Protein AF-A0A517M3I3-F1 (afdb_monomer_lite)

Foldseek 3Di:
DDADAQHWDQDPVRDTDRHGLVVLLVQQDADPPPRHGSNVVNVVSVLVVVQVVQLVVLVVVQVVCCVQQVQDDDPVQSVPDRHPVSSVVVVVVSVVPDDLVSNVVSVVVVLVVCVVVVHPRQPPPHCVVVVSVPD

Structure (mmCIF, N/CA/C/O backbone):
data_AF-A0A517M3I3-F1
#
_entry.id   AF-A0A517M3I3-F1
#
loop_
_atom_site.group_PDB
_atom_site.id
_atom_site.type_symbol
_atom_site.label_atom_id
_atom_site.label_alt_id
_atom_site.label_comp_id
_atom_site.label_asym_id
_atom_site.label_entity_id
_atom_site.label_seq_id
_atom_site.pdbx_PDB_ins_code
_atom_site.Cartn_x
_atom_site.Cartn_y
_atom_site.Cartn_z
_atom_site.occupancy
_atom_site.B_iso_or_equiv
_atom_site.auth_seq_id
_atom_site.auth_comp_id
_atom_site.auth_asym_id
_atom_site.auth_atom_id
_atom_site.pdbx_PDB_model_num
ATOM 1 N N . MET A 1 1 ? 3.381 -3.196 11.817 1.00 57.59 1 MET A N 1
ATOM 2 C CA . MET A 1 1 ? 2.573 -2.764 12.984 1.00 57.59 1 MET A CA 1
ATOM 3 C C . MET A 1 1 ? 1.692 -3.922 13.402 1.00 57.59 1 MET A C 1
ATOM 5 O O . MET A 1 1 ? 1.052 -4.498 12.535 1.00 57.59 1 MET A O 1
ATOM 9 N N . TYR A 1 2 ? 1.691 -4.281 14.683 1.00 70.00 2 TYR A N 1
ATOM 10 C CA . TYR A 1 2 ? 0.863 -5.363 15.211 1.00 70.00 2 TYR A CA 1
ATOM 11 C C . TYR A 1 2 ? -0.114 -4.760 16.219 1.00 70.00 2 TYR A C 1
ATOM 13 O O . TYR A 1 2 ? 0.319 -4.095 17.160 1.00 70.00 2 TYR A O 1
ATOM 21 N N . PHE A 1 3 ? -1.413 -4.925 15.984 1.00 83.94 3 PHE A N 1
ATOM 22 C CA . PHE A 1 3 ? -2.426 -4.593 16.979 1.00 83.94 3 PHE A CA 1
ATOM 23 C C . PHE A 1 3 ? -2.586 -5.788 17.915 1.00 83.94 3 PHE A C 1
ATOM 25 O O . PHE A 1 3 ? -2.675 -6.923 17.453 1.00 83.94 3 PHE A O 1
ATOM 32 N N . GLU A 1 4 ? -2.622 -5.535 19.219 1.00 89.56 4 GLU A N 1
ATOM 33 C CA . GLU A 1 4 ? -3.037 -6.550 20.184 1.00 89.56 4 GLU A CA 1
ATOM 34 C C . GLU A 1 4 ? -4.524 -6.868 19.961 1.00 89.56 4 GLU A C 1
ATOM 36 O O . GLU A 1 4 ? -5.328 -5.951 19.786 1.00 89.56 4 GLU A O 1
ATOM 41 N N . ASP A 1 5 ? -4.880 -8.153 19.925 1.00 91.94 5 ASP A N 1
ATOM 42 C CA . ASP A 1 5 ? -6.253 -8.619 19.714 1.00 91.94 5 ASP A CA 1
ATOM 43 C C . ASP A 1 5 ? -6.620 -9.639 20.807 1.00 91.94 5 ASP A C 1
ATOM 45 O O . ASP A 1 5 ? -5.995 -10.703 20.868 1.00 91.94 5 ASP A O 1
ATOM 49 N N . PRO A 1 6 ? -7.593 -9.343 21.693 1.00 93.12 6 PRO A N 1
ATOM 50 C CA . PRO A 1 6 ? -8.439 -8.145 21.725 1.00 93.12 6 PRO A CA 1
ATOM 51 C C . PRO A 1 6 ? -7.699 -6.883 22.195 1.00 93.12 6 PRO A C 1
ATOM 53 O O . PRO A 1 6 ? -6.934 -6.908 23.157 1.00 93.12 6 PRO A O 1
ATOM 56 N N . MET A 1 7 ? -7.983 -5.750 21.549 1.00 93.31 7 MET A N 1
ATOM 57 C CA . MET A 1 7 ? -7.287 -4.484 21.779 1.00 93.31 7 MET A CA 1
ATOM 58 C C . MET A 1 7 ? -7.720 -3.836 23.098 1.00 93.31 7 MET A C 1
ATOM 60 O O . MET A 1 7 ? -8.911 -3.531 23.257 1.00 93.31 7 MET A O 1
ATOM 64 N N . PRO A 1 8 ? -6.793 -3.558 24.032 1.00 94.31 8 PRO A N 1
ATOM 65 C CA . PRO A 1 8 ? -7.108 -2.777 25.219 1.00 94.31 8 PRO A CA 1
ATOM 66 C C . PRO A 1 8 ? -7.360 -1.310 24.841 1.00 94.31 8 PRO A C 1
ATOM 68 O O . PRO A 1 8 ? -6.554 -0.686 24.150 1.00 94.31 8 PRO A O 1
ATOM 71 N N . PHE A 1 9 ? -8.467 -0.736 25.319 1.00 93.50 9 PHE A N 1
ATOM 72 C CA . PHE A 1 9 ? -8.797 0.672 25.091 1.00 93.50 9 PHE A CA 1
ATOM 73 C C . PHE A 1 9 ? -9.501 1.305 26.293 1.00 93.50 9 PHE A C 1
ATOM 75 O O . PHE A 1 9 ? -10.484 0.770 26.816 1.00 93.50 9 PHE A O 1
ATOM 82 N N . ASP A 1 10 ? -9.020 2.484 26.682 1.00 94.88 10 ASP A N 1
ATOM 83 C CA . ASP A 1 10 ? -9.629 3.316 27.713 1.00 94.88 10 ASP A CA 1
ATOM 84 C C . ASP A 1 10 ? -10.707 4.204 27.087 1.00 94.88 10 ASP A C 1
ATOM 86 O O . ASP A 1 10 ? -10.438 5.147 26.338 1.00 94.88 10 ASP A O 1
ATOM 90 N N . CYS A 1 11 ? -11.967 3.897 27.385 1.00 93.12 11 CYS A N 1
ATOM 91 C CA . CYS A 1 11 ? -13.084 4.715 26.949 1.00 93.12 11 CYS A CA 1
ATOM 92 C C . CYS A 1 11 ? -13.077 6.065 27.679 1.00 93.12 11 CYS A C 1
ATOM 94 O O . CYS A 1 11 ? -12.697 6.160 28.842 1.00 93.12 11 CYS A O 1
ATOM 96 N N . GLN A 1 12 ? -13.648 7.096 27.053 1.00 91.62 12 GLN A N 1
ATOM 97 C CA . GLN A 1 12 ? -13.826 8.424 27.659 1.00 91.62 12 GLN A CA 1
ATOM 98 C C . GLN A 1 12 ? -14.586 8.424 29.000 1.00 91.62 12 GLN A C 1
ATOM 100 O O . GLN A 1 12 ? -14.448 9.359 29.778 1.00 91.62 12 GLN A O 1
ATOM 105 N N . CYS A 1 13 ? -15.374 7.384 29.292 1.00 94.81 13 CYS A N 1
ATOM 106 C CA . CYS A 1 13 ? -16.047 7.230 30.585 1.00 94.81 13 CYS A CA 1
ATOM 107 C C . CYS A 1 13 ? -15.136 6.691 31.705 1.00 94.81 13 CYS A C 1
ATOM 109 O O . CYS A 1 13 ? -15.611 6.483 32.817 1.00 94.81 13 CYS A O 1
ATOM 111 N N . GLY A 1 14 ? -13.860 6.418 31.418 1.00 93.81 14 GLY A N 1
ATOM 112 C CA . GLY A 1 14 ? -12.905 5.820 32.352 1.00 93.81 14 GLY A CA 1
ATOM 113 C C . GLY A 1 14 ? -12.941 4.289 32.407 1.00 93.81 14 GLY A C 1
ATOM 114 O O . GLY A 1 14 ? -12.150 3.690 33.129 1.00 93.81 14 GLY A O 1
ATOM 115 N N . HIS A 1 15 ? -13.830 3.633 31.652 1.00 95.56 15 HIS A N 1
ATOM 116 C CA . HIS A 1 15 ? -13.835 2.174 31.544 1.00 95.56 15 HIS A CA 1
ATOM 117 C C . HIS A 1 15 ? -12.738 1.683 30.595 1.00 95.56 15 HIS A C 1
ATOM 119 O O . HIS A 1 15 ? -12.729 2.051 29.418 1.00 95.56 15 HIS A O 1
ATOM 125 N N . ARG A 1 16 ? -11.879 0.787 31.088 1.00 95.38 16 ARG A N 1
ATOM 126 C CA . ARG A 1 16 ? -10.932 0.030 30.269 1.00 95.38 16 ARG A CA 1
ATOM 127 C C . ARG A 1 16 ? -11.570 -1.270 29.795 1.00 95.38 16 ARG A C 1
ATOM 129 O O . ARG A 1 16 ? -11.845 -2.151 30.608 1.00 95.38 16 ARG A O 1
ATOM 136 N N . GLY A 1 17 ? -11.786 -1.382 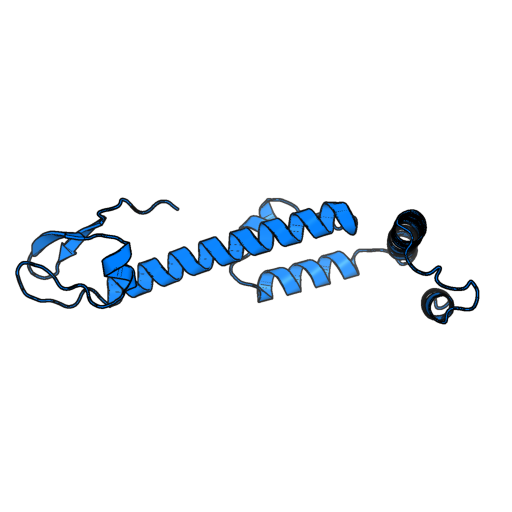28.489 1.00 93.81 17 GLY A N 1
ATOM 137 C CA . GLY A 1 17 ? -12.314 -2.589 27.850 1.00 93.81 17 GLY A CA 1
ATOM 138 C C . GLY A 1 17 ? -11.278 -3.266 26.955 1.00 93.81 17 GLY A C 1
ATOM 139 O O . GLY A 1 17 ? -10.260 -2.665 26.613 1.00 93.81 17 GLY A O 1
ATOM 140 N N . HIS A 1 18 ? -11.562 -4.509 26.567 1.00 96.12 18 HIS A N 1
ATOM 141 C CA . HIS A 1 18 ? -10.817 -5.242 25.543 1.00 96.12 18 HIS A CA 1
ATOM 142 C C . HIS A 1 18 ? -11.772 -5.532 24.392 1.00 96.12 18 HIS A C 1
ATOM 144 O O . HIS A 1 18 ? -12.825 -6.133 24.608 1.00 96.12 18 HIS A O 1
ATOM 150 N N . TYR A 1 19 ? -11.427 -5.072 23.193 1.00 94.19 19 TYR A N 1
ATOM 151 C CA . TYR A 1 19 ? -12.327 -5.088 22.044 1.00 94.19 19 TYR A CA 1
ATOM 152 C C . TYR A 1 19 ? -11.681 -5.853 20.887 1.00 94.19 19 TYR A C 1
ATOM 154 O O . TYR A 1 19 ? -10.575 -5.484 20.484 1.00 94.19 19 TYR A O 1
ATOM 162 N N . PRO A 1 20 ? -12.337 -6.889 20.333 1.00 94.94 20 PRO A N 1
ATOM 163 C CA . PRO A 1 20 ? -11.806 -7.604 19.182 1.00 94.94 20 PRO A CA 1
ATOM 164 C C . PRO A 1 20 ? -11.560 -6.654 18.010 1.00 94.94 20 PRO A C 1
ATOM 166 O O . PRO A 1 20 ? -12.416 -5.822 17.682 1.00 94.94 20 PRO A O 1
ATOM 169 N N . ILE A 1 21 ? -10.414 -6.791 17.343 1.00 93.75 21 ILE A N 1
ATOM 170 C CA . ILE A 1 21 ? -10.071 -5.946 16.191 1.00 93.75 21 ILE A CA 1
ATOM 171 C C . ILE A 1 21 ? -11.132 -6.080 15.097 1.00 93.75 21 ILE A C 1
ATOM 173 O O . ILE A 1 21 ? -11.552 -5.070 14.534 1.00 93.75 21 ILE A O 1
ATOM 177 N N . SER A 1 22 ? -11.620 -7.299 14.849 1.00 93.19 22 SER A N 1
ATOM 178 C CA . SER A 1 22 ? -12.679 -7.595 13.874 1.00 93.19 22 SER A CA 1
ATOM 179 C C . SER A 1 22 ? -13.970 -6.806 14.130 1.00 93.19 22 SER A C 1
ATOM 181 O O . SER A 1 22 ? -14.593 -6.305 13.191 1.00 93.19 22 SER A O 1
ATOM 183 N N . GLU A 1 23 ? -14.352 -6.624 15.393 1.00 94.31 23 GLU A N 1
ATOM 184 C CA . GLU A 1 23 ? -15.517 -5.824 15.760 1.00 94.31 23 GLU A CA 1
ATOM 185 C C . GLU A 1 23 ? -15.237 -4.327 15.617 1.00 94.31 23 GLU A C 1
ATOM 187 O O . GLU A 1 23 ? -16.057 -3.606 15.042 1.00 94.31 23 GLU A O 1
ATOM 192 N N . LEU A 1 24 ? -14.069 -3.852 16.064 1.00 94.31 24 LEU A N 1
ATOM 193 C CA . LEU A 1 24 ? -13.691 -2.442 15.944 1.00 94.31 24 LEU A CA 1
ATOM 194 C C . LEU A 1 24 ? -13.692 -1.998 14.477 1.00 94.31 24 LEU A C 1
ATOM 196 O O . LEU A 1 24 ? -14.278 -0.965 14.142 1.00 94.31 24 LEU A O 1
ATOM 200 N N . VAL A 1 25 ? -13.113 -2.804 13.583 1.00 93.50 25 VAL A N 1
ATOM 201 C CA . VAL A 1 25 ? -13.107 -2.522 12.140 1.00 93.50 25 VAL A CA 1
ATOM 202 C C . VAL A 1 25 ? -14.470 -2.736 11.480 1.00 93.50 25 VAL A C 1
ATOM 204 O O . VAL A 1 25 ? -14.674 -2.237 10.380 1.00 93.50 25 VAL A O 1
ATOM 207 N N . SER A 1 26 ? -15.436 -3.399 12.126 1.00 94.06 26 SER A N 1
ATOM 208 C CA . SER A 1 26 ? -16.831 -3.418 11.649 1.00 94.06 26 SER A CA 1
ATOM 209 C C . SER A 1 26 ? -17.537 -2.068 11.830 1.00 94.06 26 SER A C 1
ATOM 211 O O . SER A 1 26 ? -18.608 -1.845 11.267 1.00 94.06 26 SER A O 1
ATOM 213 N N . LEU A 1 27 ? -16.941 -1.161 12.616 1.00 94.06 27 LEU A N 1
ATOM 214 C CA . LEU A 1 27 ? -17.479 0.152 12.976 1.00 94.06 27 LEU A CA 1
ATOM 215 C C . LEU A 1 27 ? -18.793 0.095 13.777 1.00 94.06 27 LEU A C 1
ATOM 217 O O . LEU A 1 27 ? -19.480 1.110 13.900 1.00 94.06 27 LEU A O 1
ATOM 221 N N . ASN A 1 28 ? -19.139 -1.057 14.354 1.00 93.44 28 ASN A N 1
ATOM 222 C CA . ASN A 1 28 ? -20.338 -1.222 15.179 1.00 93.44 28 ASN A CA 1
ATOM 223 C C . ASN A 1 28 ? -20.041 -1.321 16.682 1.00 93.44 28 ASN A C 1
ATOM 225 O O . ASN A 1 28 ? -20.975 -1.292 17.482 1.00 93.44 28 ASN A O 1
ATOM 229 N N . SER A 1 29 ? -18.767 -1.386 17.081 1.00 93.75 29 SER A N 1
ATOM 230 C CA . SER A 1 29 ? -18.381 -1.508 18.487 1.00 93.75 29 SER A CA 1
ATOM 231 C C . SER A 1 29 ? -18.761 -0.289 19.321 1.00 93.75 29 SER A C 1
ATOM 233 O O . SER A 1 29 ? -18.619 0.871 18.912 1.00 93.75 29 SER A O 1
ATOM 235 N N . GLN A 1 30 ? -19.191 -0.576 20.543 1.00 96.50 30 GLN A N 1
ATOM 236 C CA . GLN A 1 30 ? -19.509 0.399 21.573 1.00 96.50 30 GLN A CA 1
ATOM 237 C C . GLN A 1 30 ? -18.796 0.011 22.865 1.00 96.50 30 GLN A C 1
ATOM 239 O O . GLN A 1 30 ? -18.509 -1.162 23.101 1.00 96.50 30 GLN A O 1
ATOM 244 N N . CYS A 1 31 ? -18.526 0.997 23.713 1.00 95.62 31 CYS A N 1
ATOM 245 C CA . CYS A 1 31 ? -18.049 0.754 25.061 1.00 95.62 31 CYS A CA 1
ATOM 246 C C . CYS A 1 31 ? -19.079 -0.073 25.833 1.00 95.62 31 CYS A C 1
ATOM 248 O O . CYS A 1 31 ? -20.243 0.317 25.932 1.00 95.62 31 CYS A O 1
ATOM 250 N N . THR A 1 32 ? -18.634 -1.172 26.431 1.00 93.75 32 THR A N 1
ATOM 251 C CA . THR A 1 32 ? -19.481 -2.095 27.200 1.00 93.75 32 THR A CA 1
ATOM 252 C C . THR A 1 32 ? -20.074 -1.461 28.461 1.00 93.75 32 THR A C 1
ATOM 254 O O . THR A 1 32 ? -21.111 -1.913 28.933 1.00 93.75 32 THR A O 1
ATOM 257 N N . ALA A 1 33 ? -19.454 -0.403 28.998 1.00 95.69 33 ALA A N 1
ATOM 258 C CA . ALA A 1 33 ? -19.918 0.272 30.211 1.00 95.69 33 ALA A CA 1
ATOM 259 C C . ALA A 1 33 ? -20.915 1.415 29.951 1.00 95.69 33 ALA A C 1
ATOM 261 O O . ALA A 1 33 ? -21.873 1.570 30.702 1.00 95.69 33 ALA A O 1
ATOM 262 N N . CYS A 1 34 ? -20.692 2.241 28.922 1.00 95.81 34 CYS A N 1
ATOM 263 C CA . CYS A 1 34 ? -21.483 3.461 28.698 1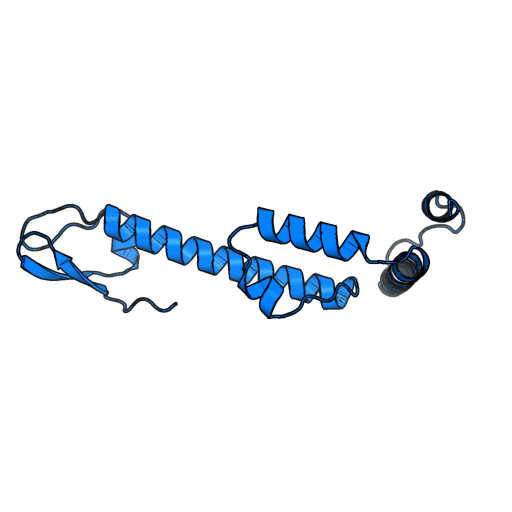.00 95.81 34 CYS A CA 1
ATOM 264 C C . CYS A 1 34 ? -22.145 3.559 27.316 1.00 95.81 34 CYS A C 1
ATOM 266 O O . CYS A 1 34 ? -22.777 4.570 27.020 1.00 95.81 34 CYS A O 1
ATOM 268 N N . GLY A 1 35 ? -21.968 2.562 26.443 1.00 95.38 35 GLY A N 1
ATOM 269 C CA . GLY A 1 35 ? -22.508 2.574 25.078 1.00 95.38 35 GLY A CA 1
ATOM 270 C C . GLY A 1 35 ? -21.827 3.570 24.131 1.00 95.38 35 GLY A C 1
ATOM 271 O O . GLY A 1 35 ? -22.273 3.753 22.999 1.00 95.38 35 GLY A O 1
ATOM 272 N N . PHE 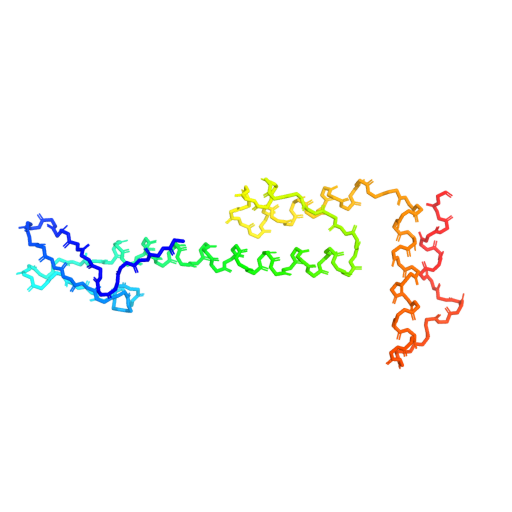A 1 36 ? -20.743 4.233 24.556 1.00 95.69 36 PHE A N 1
ATOM 273 C CA . PHE A 1 36 ? -20.021 5.187 23.712 1.00 95.69 36 PHE A CA 1
ATOM 274 C C . PHE A 1 36 ? -19.500 4.513 22.438 1.00 95.69 36 PHE A C 1
ATOM 276 O O . PHE A 1 36 ? -18.847 3.475 22.493 1.00 95.69 36 PHE A O 1
ATOM 283 N N . SER A 1 37 ? -19.764 5.121 21.285 1.00 95.44 37 SER A N 1
ATOM 284 C CA . SER A 1 37 ? -19.364 4.585 19.983 1.00 95.44 37 SER A CA 1
ATOM 285 C C . SER A 1 37 ? -17.843 4.584 19.806 1.00 95.44 37 SER A C 1
ATOM 287 O O . SER A 1 37 ? -17.215 5.641 19.810 1.00 95.44 37 SER A O 1
ATOM 289 N N . LEU A 1 38 ? -17.266 3.423 19.488 1.00 95.44 38 LEU A N 1
ATOM 290 C CA . LEU A 1 38 ? -15.830 3.256 19.220 1.00 95.44 38 LEU A CA 1
ATOM 291 C C . LEU A 1 38 ? -15.471 3.384 17.729 1.00 95.44 38 LEU A C 1
ATOM 293 O O . LEU A 1 38 ? -14.377 3.023 17.303 1.00 95.44 38 LEU A O 1
ATOM 297 N N . LYS A 1 39 ? -16.377 3.939 16.916 1.00 94.81 39 LYS A N 1
ATOM 298 C CA . LYS A 1 39 ? -16.195 4.125 15.465 1.00 94.81 39 LYS A CA 1
ATOM 299 C C . LYS A 1 39 ? -14.906 4.849 15.079 1.00 94.81 39 LYS A C 1
ATOM 301 O O . LYS A 1 39 ? -14.311 4.505 14.064 1.00 94.81 39 LYS A O 1
ATOM 306 N N . SER A 1 40 ? -14.490 5.864 15.835 1.00 91.94 40 SER A N 1
ATOM 307 C CA . SER A 1 40 ? -13.259 6.613 15.543 1.00 91.94 40 SER A CA 1
ATOM 308 C C . SER A 1 40 ? -12.013 5.739 15.693 1.00 91.94 40 SER A C 1
ATOM 310 O O . SER A 1 40 ? -11.160 5.747 14.808 1.00 91.94 40 SER A O 1
ATOM 312 N N . LEU A 1 41 ? -11.950 4.933 16.758 1.00 92.25 41 LEU A N 1
ATOM 313 C CA . LEU A 1 41 ? -10.899 3.937 16.967 1.00 92.25 41 LEU A CA 1
ATOM 314 C C . LEU A 1 41 ? -10.894 2.911 15.827 1.00 92.25 41 LEU A C 1
ATOM 316 O O . LEU A 1 41 ? -9.860 2.700 15.199 1.00 92.25 41 LEU A O 1
ATOM 320 N N . GLY A 1 42 ? -12.065 2.361 15.495 1.00 93.50 42 GLY A N 1
ATOM 321 C CA . GLY A 1 42 ? -12.233 1.433 14.376 1.00 93.50 42 GLY A CA 1
ATOM 322 C C . GLY A 1 42 ? -11.726 1.981 13.039 1.00 93.50 42 GLY A C 1
ATOM 323 O O . GLY A 1 42 ? -11.005 1.289 12.323 1.00 93.50 42 GLY A O 1
ATOM 324 N N . ARG A 1 43 ? -12.029 3.248 12.717 1.00 93.12 43 ARG A N 1
ATOM 325 C CA . ARG A 1 43 ? -11.530 3.917 11.499 1.00 93.12 43 ARG A CA 1
ATOM 326 C C . ARG A 1 43 ? -10.015 4.090 11.503 1.00 93.12 43 ARG A C 1
ATOM 328 O O . ARG A 1 43 ? -9.394 3.873 10.470 1.00 93.12 43 ARG A O 1
ATOM 335 N N . SER A 1 44 ? -9.431 4.457 12.641 1.00 90.06 44 SER A N 1
ATOM 336 C CA . SER A 1 44 ? -7.976 4.596 12.779 1.00 90.06 44 SER A CA 1
ATOM 337 C C . SER A 1 44 ? -7.258 3.263 12.529 1.00 90.06 44 SER A C 1
ATOM 339 O O . SER A 1 44 ? -6.291 3.188 11.765 1.00 90.06 44 SER A O 1
ATOM 341 N N . ILE A 1 45 ? -7.792 2.174 13.090 1.00 90.00 45 ILE A N 1
ATOM 342 C CA . ILE A 1 45 ? -7.280 0.816 12.865 1.00 90.00 45 ILE A CA 1
ATOM 343 C C . ILE A 1 45 ? -7.434 0.419 11.392 1.00 90.00 45 ILE A C 1
ATOM 345 O O . ILE A 1 45 ? -6.459 -0.007 10.780 1.00 90.00 45 ILE A O 1
ATOM 349 N N . GLN A 1 46 ? -8.615 0.616 10.789 1.00 87.94 46 GLN A N 1
ATOM 350 C CA . GLN A 1 46 ? -8.834 0.351 9.360 1.00 87.94 46 GLN A CA 1
ATOM 351 C C . GLN A 1 46 ? -7.844 1.109 8.470 1.00 87.94 46 GLN A C 1
ATOM 353 O O . GLN A 1 46 ? -7.275 0.525 7.553 1.00 87.94 46 GLN A O 1
ATOM 358 N N . GLN A 1 47 ? -7.621 2.398 8.732 1.00 82.62 47 GLN A N 1
ATOM 359 C CA . GLN A 1 47 ? -6.657 3.206 7.984 1.00 82.62 47 GLN A CA 1
ATOM 360 C C . GLN A 1 47 ? -5.246 2.630 8.097 1.00 82.62 47 GLN A C 1
ATOM 362 O O . GLN A 1 47 ? -4.563 2.481 7.089 1.00 82.62 47 GLN A O 1
ATOM 367 N N . THR A 1 48 ? -4.843 2.230 9.301 1.00 81.38 48 THR A N 1
ATOM 368 C CA . THR A 1 48 ? -3.521 1.645 9.549 1.00 81.38 48 THR A CA 1
ATOM 369 C C . THR A 1 48 ? -3.348 0.303 8.831 1.00 81.38 48 THR A C 1
ATOM 371 O O . THR A 1 48 ? -2.328 0.074 8.182 1.00 81.38 48 THR A O 1
ATOM 374 N N . LEU A 1 49 ? -4.361 -0.569 8.886 1.00 78.81 49 LEU A N 1
ATOM 375 C CA . LEU A 1 49 ? -4.366 -1.847 8.169 1.00 78.81 49 LEU A CA 1
ATOM 376 C C . LEU A 1 49 ? -4.323 -1.644 6.648 1.00 78.81 49 LEU A C 1
ATOM 378 O O . LEU A 1 49 ? -3.569 -2.327 5.959 1.00 78.81 49 LEU A O 1
ATOM 382 N N . ASN A 1 50 ? -5.077 -0.674 6.125 1.00 73.88 50 ASN A N 1
ATOM 383 C CA . ASN A 1 50 ? -5.093 -0.356 4.698 1.00 73.88 50 ASN A CA 1
ATOM 384 C C . ASN A 1 50 ? -3.744 0.184 4.210 1.00 73.88 50 ASN A C 1
ATOM 386 O O . ASN A 1 50 ? -3.289 -0.229 3.146 1.00 73.88 50 ASN A O 1
ATOM 390 N N . VAL A 1 51 ? -3.084 1.050 4.987 1.00 69.31 51 VAL A N 1
ATOM 391 C CA . VAL A 1 51 ? -1.724 1.528 4.681 1.00 69.31 51 VAL A CA 1
ATOM 392 C C . VAL A 1 51 ? -0.742 0.357 4.677 1.00 69.31 51 VAL A C 1
ATOM 394 O O . VAL A 1 51 ? -0.018 0.178 3.705 1.00 69.31 51 VAL A O 1
ATOM 397 N N . SER A 1 52 ? -0.774 -0.509 5.695 1.00 67.69 52 SER A N 1
ATOM 398 C CA . SER A 1 52 ? 0.101 -1.690 5.755 1.00 67.69 52 SER A CA 1
ATOM 399 C C . SER A 1 52 ? -0.104 -2.632 4.563 1.00 67.69 52 SER A C 1
ATOM 401 O O . SER A 1 52 ? 0.863 -3.170 4.020 1.00 67.69 52 SER A O 1
ATOM 403 N N . HIS A 1 53 ? -1.353 -2.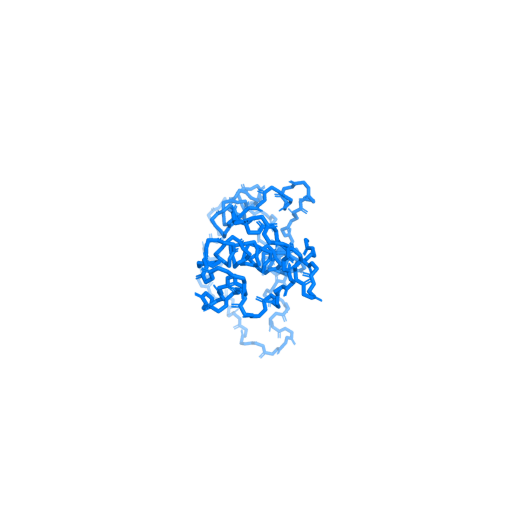833 4.138 1.00 66.75 53 HIS A N 1
ATOM 404 C CA . HIS A 1 53 ? -1.676 -3.684 2.996 1.00 66.75 53 HIS A CA 1
ATOM 405 C C . HIS A 1 53 ? -1.243 -3.048 1.668 1.00 66.75 53 HIS A C 1
ATOM 407 O O . HIS A 1 53 ? -0.715 -3.746 0.805 1.00 66.75 53 HIS A O 1
ATOM 413 N N . ALA A 1 54 ? -1.413 -1.731 1.512 1.00 63.31 54 ALA A N 1
ATOM 414 C CA . ALA A 1 54 ? -0.922 -0.998 0.349 1.00 63.31 54 ALA A CA 1
ATOM 415 C C . ALA A 1 54 ? 0.610 -1.056 0.251 1.00 63.31 54 ALA A C 1
ATOM 417 O O . ALA A 1 54 ? 1.124 -1.413 -0.805 1.00 63.31 54 ALA A O 1
ATOM 418 N N . CYS A 1 55 ? 1.330 -0.813 1.351 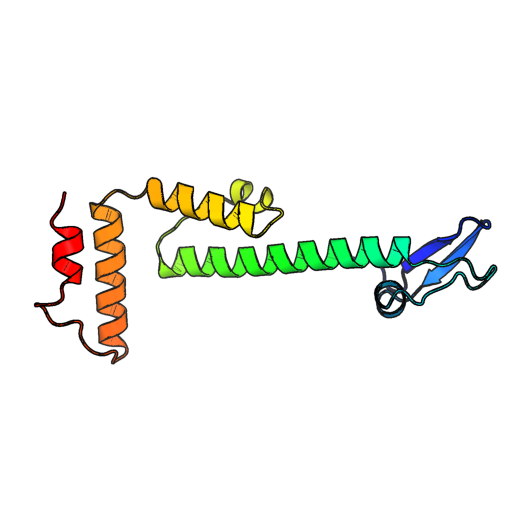1.00 67.50 55 CYS A N 1
ATOM 419 C CA . CYS A 1 55 ? 2.790 -0.924 1.399 1.00 67.50 55 CYS A CA 1
ATOM 420 C C . CYS A 1 55 ? 3.271 -2.346 1.072 1.00 67.50 55 CYS A C 1
ATOM 422 O O . CYS A 1 55 ? 4.223 -2.506 0.321 1.00 67.50 55 CYS A O 1
ATOM 424 N N . SER A 1 56 ? 2.577 -3.385 1.556 1.00 70.31 56 SER A N 1
ATOM 425 C CA . SER A 1 56 ? 2.928 -4.779 1.235 1.00 70.31 56 SER A CA 1
ATOM 426 C C . SER A 1 56 ? 2.754 -5.090 -0.256 1.00 70.31 56 SER A C 1
ATOM 428 O O . SER A 1 56 ? 3.593 -5.757 -0.849 1.00 70.31 56 SER A O 1
ATOM 430 N N . LYS A 1 57 ? 1.686 -4.584 -0.889 1.00 71.19 57 LYS A N 1
ATOM 431 C CA . LYS A 1 57 ? 1.485 -4.731 -2.340 1.00 71.19 57 LYS A CA 1
ATOM 432 C C . LYS A 1 57 ? 2.524 -3.962 -3.146 1.00 71.19 57 LYS A C 1
ATOM 434 O O . LYS A 1 57 ? 2.991 -4.478 -4.151 1.00 71.19 57 LYS A O 1
ATOM 439 N N . ILE A 1 58 ? 2.878 -2.757 -2.705 1.00 76.88 58 ILE A N 1
ATOM 440 C CA . ILE A 1 58 ? 3.944 -1.960 -3.316 1.00 76.88 58 ILE A CA 1
ATOM 441 C C . ILE A 1 58 ? 5.271 -2.718 -3.248 1.00 76.88 58 ILE A C 1
ATOM 443 O O . ILE A 1 58 ? 5.927 -2.835 -4.272 1.00 76.88 58 ILE A O 1
ATOM 447 N N . ALA A 1 59 ? 5.617 -3.305 -2.099 1.00 74.00 59 ALA A N 1
ATOM 448 C CA . ALA A 1 59 ? 6.834 -4.103 -1.951 1.00 74.00 59 ALA A CA 1
ATOM 449 C C . ALA A 1 59 ? 6.857 -5.314 -2.900 1.00 74.00 59 ALA A C 1
ATOM 451 O O . ALA A 1 59 ? 7.866 -5.562 -3.546 1.00 74.00 59 ALA A O 1
ATOM 452 N N . VAL A 1 60 ? 5.736 -6.030 -3.048 1.00 75.56 60 VAL A N 1
ATOM 453 C CA . VAL A 1 60 ? 5.636 -7.132 -4.024 1.00 75.56 60 VAL A CA 1
ATOM 454 C C . VAL A 1 60 ? 5.839 -6.630 -5.455 1.00 75.56 60 VAL A C 1
ATOM 456 O O . VAL A 1 60 ? 6.577 -7.246 -6.212 1.00 75.56 60 VAL A O 1
ATOM 459 N N . ILE A 1 61 ? 5.214 -5.509 -5.833 1.00 75.38 61 ILE A N 1
ATOM 460 C CA . ILE A 1 61 ? 5.382 -4.941 -7.178 1.00 75.38 61 ILE A CA 1
ATOM 461 C C . ILE A 1 61 ? 6.828 -4.474 -7.397 1.00 75.38 61 ILE A C 1
ATOM 463 O O . ILE A 1 61 ? 7.368 -4.721 -8.467 1.00 75.38 61 ILE A O 1
ATOM 467 N N . ALA A 1 62 ? 7.456 -3.834 -6.408 1.00 76.94 62 ALA A N 1
ATOM 468 C CA . ALA A 1 62 ? 8.851 -3.402 -6.479 1.00 76.94 62 ALA A CA 1
ATOM 469 C C . ALA A 1 62 ? 9.794 -4.590 -6.725 1.00 76.94 62 ALA A C 1
ATOM 471 O O . ALA A 1 62 ? 10.557 -4.559 -7.682 1.00 76.94 62 ALA A O 1
ATOM 472 N N . VAL A 1 63 ? 9.648 -5.677 -5.959 1.00 77.75 63 VAL A N 1
ATOM 473 C CA . VAL A 1 63 ? 10.437 -6.907 -6.146 1.00 77.75 63 VAL A CA 1
ATOM 474 C C . VAL A 1 63 ? 10.216 -7.519 -7.531 1.00 77.75 63 VAL A C 1
ATOM 476 O O . VAL A 1 63 ? 11.169 -7.925 -8.189 1.00 77.75 63 VAL A O 1
ATOM 479 N N . GLU A 1 64 ? 8.975 -7.574 -8.019 1.00 78.56 64 GLU A N 1
ATOM 480 C CA . GLU A 1 64 ? 8.711 -8.069 -9.377 1.00 78.56 64 GLU A CA 1
ATOM 481 C C . GLU A 1 64 ? 9.337 -7.167 -10.450 1.00 78.56 64 GLU A C 1
ATOM 483 O O . GLU A 1 64 ? 9.823 -7.664 -11.463 1.00 78.56 64 GLU A O 1
ATOM 488 N N . LEU A 1 65 ? 9.367 -5.850 -10.242 1.00 80.44 65 LEU A N 1
ATOM 489 C CA . LEU A 1 65 ? 10.014 -4.908 -11.157 1.00 80.44 65 LEU A CA 1
ATOM 490 C C . LEU A 1 65 ? 11.545 -4.990 -11.108 1.00 80.44 65 LEU A C 1
ATOM 492 O O . LEU A 1 65 ? 12.167 -4.848 -12.156 1.00 80.44 65 LEU A O 1
ATOM 496 N N . GLU A 1 66 ? 12.151 -5.283 -9.960 1.00 81.12 66 GLU A N 1
ATOM 497 C CA . GLU A 1 66 ? 13.584 -5.592 -9.856 1.00 81.12 66 GLU A CA 1
ATOM 498 C C . GLU A 1 66 ? 13.922 -6.868 -10.628 1.00 81.12 66 GLU A C 1
ATOM 500 O O . GLU A 1 66 ? 14.771 -6.869 -11.520 1.00 81.12 66 GLU A O 1
ATOM 505 N N . LEU A 1 67 ? 13.202 -7.956 -10.330 1.00 76.88 67 LEU A N 1
ATOM 506 C CA . LEU A 1 67 ? 13.438 -9.274 -10.922 1.00 76.88 67 LEU A CA 1
ATOM 507 C C . LEU A 1 67 ? 13.171 -9.295 -12.424 1.00 76.88 67 LEU A C 1
ATOM 509 O O . LEU A 1 67 ? 13.870 -9.966 -13.190 1.00 76.88 67 LEU A O 1
ATOM 513 N N . GLN A 1 68 ? 12.120 -8.604 -12.856 1.00 74.25 68 GLN A N 1
ATOM 514 C CA . GLN A 1 68 ? 11.755 -8.577 -14.255 1.00 74.25 68 GLN A CA 1
ATOM 515 C C . GLN A 1 68 ? 12.474 -7.427 -14.959 1.00 74.25 68 GLN A C 1
ATOM 517 O O . GLN A 1 68 ? 13.234 -7.672 -15.879 1.00 74.25 68 GLN A O 1
ATOM 522 N N . TRP A 1 69 ? 12.320 -6.184 -14.548 1.00 71.94 69 TRP A N 1
ATOM 523 C CA . TRP A 1 69 ? 12.690 -5.038 -15.380 1.00 71.94 69 TRP A CA 1
ATOM 524 C C . TRP A 1 69 ? 14.040 -4.399 -15.040 1.00 71.94 69 TRP A C 1
ATOM 526 O O . TRP A 1 69 ? 14.327 -3.332 -15.570 1.00 71.94 69 TRP A O 1
ATOM 536 N N . MET A 1 70 ? 14.865 -5.038 -14.198 1.00 75.06 70 MET A N 1
ATOM 537 C CA . MET A 1 70 ? 16.153 -4.499 -13.727 1.00 75.06 70 MET A CA 1
ATOM 538 C C . MET A 1 70 ? 16.036 -3.083 -13.137 1.00 75.06 70 MET A C 1
ATOM 540 O O . MET A 1 70 ? 16.970 -2.288 -13.197 1.00 75.06 70 MET A O 1
ATOM 544 N N . VAL A 1 71 ? 14.868 -2.747 -12.585 1.00 79.19 71 VAL A N 1
ATOM 545 C CA . VAL A 1 71 ? 14.652 -1.472 -11.900 1.00 79.19 71 VAL A CA 1
ATOM 546 C C . VAL A 1 71 ? 15.051 -1.661 -10.449 1.00 79.19 71 VAL A C 1
ATOM 548 O O . VAL A 1 71 ? 14.338 -2.351 -9.737 1.00 79.19 71 VAL A O 1
ATOM 551 N N . GLU A 1 72 ? 16.155 -1.061 -10.014 1.00 83.69 72 GLU A N 1
ATOM 552 C CA . GLU A 1 72 ? 16.625 -1.159 -8.627 1.00 83.69 72 GLU A CA 1
ATOM 553 C C . GLU A 1 72 ? 15.940 -0.119 -7.726 1.00 83.69 72 GLU A C 1
ATOM 555 O O . GLU A 1 72 ? 15.916 1.080 -8.038 1.00 83.69 72 GLU A O 1
ATOM 560 N N . PHE A 1 73 ? 15.402 -0.571 -6.590 1.00 83.88 73 PHE A N 1
ATOM 561 C CA . PHE A 1 73 ? 14.888 0.302 -5.539 1.00 83.88 73 PHE A CA 1
ATOM 562 C C . PHE A 1 73 ? 15.734 0.154 -4.277 1.00 83.88 73 PHE A C 1
ATOM 564 O O . PHE A 1 73 ? 15.977 -0.954 -3.805 1.00 83.88 73 PHE A O 1
ATOM 571 N N . ASP A 1 74 ? 16.133 1.274 -3.679 1.00 86.12 74 ASP A N 1
ATOM 572 C CA . ASP A 1 74 ? 16.829 1.228 -2.397 1.00 86.12 74 ASP A CA 1
ATOM 573 C C . ASP A 1 74 ? 15.819 1.148 -1.238 1.00 86.12 74 ASP A C 1
ATOM 575 O O . ASP A 1 74 ? 14.773 1.810 -1.250 1.00 86.12 74 ASP A O 1
ATOM 579 N N . ASP A 1 75 ? 16.161 0.412 -0.173 1.00 78.12 75 ASP A N 1
ATOM 580 C CA . ASP A 1 75 ? 15.325 0.289 1.036 1.00 78.12 75 ASP A CA 1
ATOM 581 C C . ASP A 1 75 ? 14.823 1.650 1.576 1.00 78.12 75 ASP A C 1
ATOM 583 O O . ASP A 1 75 ? 13.624 1.780 1.853 1.00 78.12 75 ASP A O 1
ATOM 587 N N . PRO A 1 76 ? 15.654 2.714 1.674 1.00 85.19 76 PRO A N 1
ATOM 588 C CA . PRO A 1 76 ? 15.193 4.018 2.148 1.00 85.19 76 PRO A CA 1
ATOM 589 C C . PRO A 1 76 ? 14.167 4.689 1.227 1.00 85.19 76 PRO A C 1
ATOM 591 O O . PRO A 1 76 ? 13.368 5.496 1.707 1.00 85.19 76 PRO A O 1
ATOM 594 N N . GLU A 1 77 ? 14.185 4.408 -0.079 1.00 84.56 77 GLU A N 1
ATOM 595 C CA . GLU A 1 77 ? 13.206 4.940 -1.033 1.00 84.56 77 GLU A CA 1
ATOM 596 C C . GLU A 1 77 ? 11.851 4.264 -0.819 1.00 84.56 77 GLU A C 1
ATOM 598 O O . GLU A 1 77 ? 10.821 4.938 -0.735 1.00 84.56 77 GLU A O 1
ATOM 603 N N . LEU A 1 78 ? 11.858 2.939 -0.640 1.00 81.94 78 LEU A N 1
ATOM 604 C CA . LEU A 1 78 ? 10.657 2.144 -0.386 1.00 81.94 78 LEU A CA 1
ATOM 605 C C . LEU A 1 78 ? 10.028 2.456 0.980 1.00 81.94 78 LEU A C 1
ATOM 607 O O . LEU A 1 78 ? 8.804 2.565 1.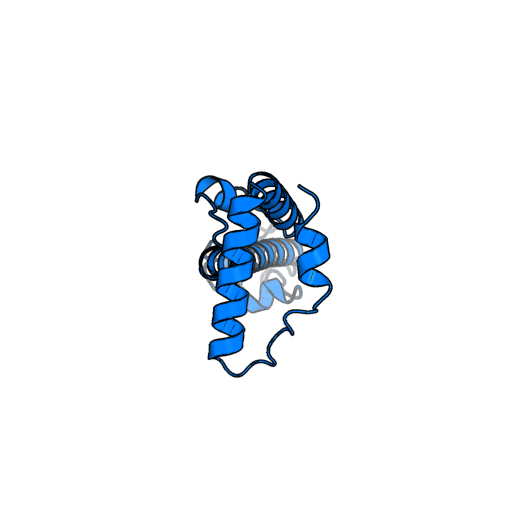093 1.00 81.94 78 LEU A O 1
ATOM 611 N N . GLU A 1 79 ? 10.842 2.667 2.018 1.00 79.81 79 GLU A N 1
ATOM 612 C CA . GLU A 1 79 ? 10.381 3.015 3.371 1.00 79.81 79 GLU A CA 1
ATOM 613 C C . GLU A 1 79 ? 9.630 4.355 3.440 1.00 79.81 79 GLU A C 1
ATOM 615 O O . GLU A 1 79 ? 8.805 4.572 4.342 1.00 79.81 79 GLU A O 1
ATOM 620 N N . GLN A 1 80 ? 9.892 5.262 2.497 1.00 81.81 80 GLN A N 1
ATOM 621 C CA . GLN A 1 80 ? 9.253 6.576 2.417 1.00 81.81 80 GLN A CA 1
ATOM 622 C C . GLN A 1 80 ? 7.886 6.538 1.727 1.00 81.81 80 GLN A C 1
ATOM 624 O O . GLN A 1 80 ? 7.099 7.472 1.893 1.00 81.81 80 GLN A O 1
ATOM 629 N N . LEU A 1 81 ? 7.554 5.455 1.020 1.00 80.75 81 LEU A N 1
ATOM 630 C CA . LEU A 1 81 ? 6.291 5.334 0.300 1.00 80.75 81 LEU A CA 1
ATOM 631 C C . LEU A 1 81 ? 5.116 5.202 1.278 1.00 80.75 81 LEU A C 1
ATOM 633 O O . LEU A 1 81 ? 5.126 4.405 2.226 1.00 80.75 81 LEU A O 1
ATOM 637 N N . ARG A 1 82 ? 4.073 6.006 1.062 1.00 75.00 82 ARG A N 1
ATOM 638 C CA . ARG A 1 82 ? 2.842 6.001 1.872 1.00 75.00 82 ARG A CA 1
ATOM 639 C C . ARG A 1 82 ? 1.607 5.716 1.031 1.00 75.00 82 ARG A C 1
ATOM 641 O O . ARG A 1 82 ? 0.589 5.274 1.563 1.00 75.00 82 ARG A O 1
ATOM 648 N N . THR A 1 83 ? 1.689 5.957 -0.272 1.00 75.38 83 THR A N 1
ATOM 649 C CA . THR A 1 83 ? 0.590 5.822 -1.219 1.00 75.38 83 THR A CA 1
ATOM 650 C C . THR A 1 83 ? 1.039 5.152 -2.516 1.00 75.38 83 THR A C 1
ATOM 652 O O . THR A 1 83 ? 2.221 5.099 -2.848 1.00 75.38 83 THR A O 1
ATOM 655 N N . VAL A 1 84 ? 0.066 4.673 -3.296 1.00 76.31 84 VAL A N 1
ATOM 656 C CA . VAL A 1 84 ? 0.308 4.172 -4.661 1.00 76.31 84 VAL A CA 1
ATOM 657 C C . VAL A 1 84 ? 0.834 5.285 -5.577 1.00 76.31 84 VAL A C 1
ATOM 659 O O . VAL A 1 84 ? 1.608 5.009 -6.487 1.00 76.31 84 VAL A O 1
ATOM 662 N N . ALA A 1 85 ? 0.442 6.539 -5.329 1.00 78.88 85 ALA A N 1
ATOM 663 C CA . ALA A 1 85 ? 0.925 7.682 -6.098 1.00 78.88 85 ALA A CA 1
ATOM 664 C C . ALA A 1 85 ? 2.421 7.935 -5.856 1.00 78.88 85 ALA A C 1
ATOM 666 O O . ALA A 1 85 ? 3.140 8.200 -6.815 1.00 78.88 85 ALA A O 1
ATOM 667 N N . ASP A 1 86 ? 2.893 7.781 -4.613 1.00 82.88 86 ASP A N 1
ATOM 668 C CA . ASP A 1 86 ? 4.320 7.905 -4.282 1.00 82.88 86 ASP A CA 1
ATOM 669 C C . ASP A 1 86 ? 5.134 6.854 -5.044 1.00 82.88 86 ASP A C 1
ATOM 671 O O . ASP A 1 86 ? 6.147 7.173 -5.661 1.00 82.88 86 ASP A O 1
ATOM 675 N N . PHE A 1 87 ? 4.646 5.607 -5.065 1.00 84.31 87 PHE A N 1
ATOM 676 C CA . PHE A 1 87 ? 5.305 4.518 -5.783 1.00 84.31 87 PHE A CA 1
ATOM 677 C C . PHE A 1 87 ? 5.330 4.747 -7.299 1.00 84.31 87 PHE A C 1
ATOM 679 O O . PHE A 1 87 ? 6.365 4.565 -7.932 1.00 84.31 87 PHE A O 1
ATOM 686 N N . ALA A 1 88 ? 4.217 5.197 -7.886 1.00 82.19 88 ALA A N 1
ATOM 687 C CA . ALA A 1 88 ? 4.168 5.533 -9.308 1.00 82.19 88 ALA A CA 1
ATOM 688 C C . ALA A 1 88 ? 5.140 6.673 -9.666 1.00 82.19 88 ALA A C 1
ATOM 690 O O . ALA A 1 88 ? 5.762 6.638 -10.726 1.00 82.19 88 ALA A O 1
ATOM 691 N N . GLY A 1 89 ? 5.294 7.661 -8.776 1.00 86.69 89 GLY A N 1
ATOM 692 C CA . GLY A 1 89 ? 6.275 8.736 -8.924 1.00 86.69 89 GLY A CA 1
ATOM 693 C C . GLY A 1 89 ? 7.719 8.234 -8.870 1.00 86.69 89 GLY A C 1
ATOM 694 O O . GLY A 1 89 ? 8.513 8.596 -9.735 1.00 86.69 89 GLY A O 1
ATOM 695 N N . LEU A 1 90 ? 8.042 7.366 -7.906 1.00 88.12 90 LEU A N 1
ATOM 696 C CA . LEU A 1 90 ? 9.369 6.753 -7.784 1.00 88.12 90 LEU A CA 1
ATOM 697 C C . LEU A 1 90 ? 9.716 5.906 -9.015 1.00 88.12 90 LEU A C 1
ATOM 699 O O . LEU A 1 90 ? 10.791 6.064 -9.585 1.00 88.12 90 LEU A O 1
ATOM 703 N N . LEU A 1 91 ? 8.787 5.065 -9.475 1.00 85.31 91 LEU A N 1
ATOM 704 C CA . LEU A 1 91 ? 8.978 4.254 -10.678 1.00 85.31 91 LEU A CA 1
ATOM 705 C C . LEU A 1 91 ? 9.238 5.122 -11.917 1.00 85.31 91 LEU A C 1
ATOM 707 O O . LEU A 1 91 ? 10.119 4.810 -12.714 1.00 85.31 91 LEU A O 1
ATOM 711 N N . ALA A 1 92 ? 8.500 6.224 -12.075 1.00 84.38 92 ALA A N 1
ATOM 712 C CA . ALA A 1 92 ? 8.719 7.154 -13.179 1.00 84.38 92 ALA A CA 1
ATOM 713 C C . ALA A 1 92 ? 10.103 7.826 -13.113 1.00 84.38 92 ALA A C 1
ATOM 715 O O . ALA A 1 92 ? 10.719 8.034 -14.155 1.00 84.38 92 ALA A O 1
ATOM 716 N N . ALA A 1 93 ? 10.596 8.139 -11.910 1.00 87.62 93 ALA A N 1
ATOM 717 C CA . ALA A 1 93 ? 11.938 8.685 -11.717 1.00 87.62 93 ALA A CA 1
ATOM 718 C C . ALA A 1 93 ? 13.022 7.662 -12.092 1.00 87.62 93 ALA A C 1
ATOM 720 O O . ALA A 1 93 ? 13.873 7.975 -12.918 1.00 87.62 93 ALA A O 1
ATOM 721 N N . LYS A 1 94 ? 12.930 6.422 -11.590 1.00 85.06 94 LYS A N 1
ATOM 722 C CA . LYS A 1 94 ? 13.869 5.337 -11.932 1.00 85.06 94 LYS A CA 1
ATOM 723 C C . LYS A 1 94 ? 13.877 5.029 -13.429 1.00 85.06 94 LYS A C 1
ATOM 725 O O . LYS A 1 94 ? 14.932 4.893 -14.036 1.00 85.06 94 LYS A O 1
ATOM 730 N N . ALA A 1 95 ? 12.703 4.997 -14.059 1.00 80.12 95 ALA A N 1
ATOM 731 C CA . ALA A 1 95 ? 12.599 4.787 -15.500 1.00 80.12 95 ALA A CA 1
ATOM 732 C C . ALA A 1 95 ? 13.257 5.911 -16.324 1.00 80.12 95 ALA A C 1
ATOM 734 O O . ALA A 1 95 ? 13.698 5.661 -17.442 1.00 80.12 95 ALA A O 1
ATOM 735 N N . ALA A 1 96 ? 13.328 7.138 -15.795 1.00 83.19 96 ALA A N 1
ATOM 736 C CA . ALA A 1 96 ? 13.987 8.263 -16.457 1.00 83.19 96 ALA A CA 1
ATOM 737 C C . ALA A 1 96 ? 15.521 8.252 -16.310 1.00 83.19 96 ALA A C 1
ATOM 739 O O . ALA A 1 96 ? 16.200 8.948 -17.064 1.00 83.19 96 ALA A O 1
ATOM 740 N N . GLU A 1 97 ? 16.062 7.489 -15.356 1.00 83.75 97 GLU A N 1
ATOM 741 C CA . GLU A 1 97 ? 17.508 7.326 -15.145 1.00 83.75 97 GLU A CA 1
ATOM 742 C C . GLU A 1 97 ? 18.127 6.283 -16.085 1.00 83.75 97 GLU A C 1
ATOM 744 O O . GLU A 1 97 ? 19.333 6.322 -16.325 1.00 83.75 97 GLU A O 1
ATOM 749 N N . LEU A 1 98 ? 17.309 5.399 -16.664 1.00 77.44 98 LEU A N 1
ATOM 750 C CA . LEU A 1 98 ? 17.756 4.411 -17.642 1.00 77.44 98 LEU A CA 1
ATOM 751 C C . LEU A 1 98 ? 18.212 5.093 -18.934 1.00 77.44 98 LEU A C 1
ATOM 753 O O . LEU A 1 98 ? 17.455 5.823 -19.585 1.00 77.44 98 LEU A O 1
ATOM 757 N N . SER A 1 99 ? 19.441 4.806 -19.358 1.00 78.25 99 SER A N 1
ATOM 758 C CA . SER A 1 99 ? 19.886 5.204 -20.687 1.00 78.25 99 SER A CA 1
ATOM 759 C C . SER A 1 99 ? 19.117 4.433 -21.771 1.00 78.25 99 SER A C 1
ATOM 761 O O . SER A 1 99 ? 18.645 3.315 -21.542 1.00 78.25 99 SER A O 1
ATOM 763 N N . PRO A 1 100 ? 19.024 4.971 -23.000 1.00 73.25 100 PRO A N 1
ATOM 764 C CA . PRO A 1 100 ? 18.386 4.258 -24.105 1.00 73.25 100 PRO A CA 1
ATOM 765 C C . PRO A 1 100 ? 18.995 2.878 -24.389 1.00 73.25 100 PRO A C 1
ATOM 767 O O . PRO A 1 100 ? 18.282 1.980 -24.829 1.00 73.25 100 PRO A O 1
ATOM 770 N N . ALA A 1 101 ? 20.298 2.706 -24.139 1.00 76.50 101 ALA A N 1
ATOM 771 C CA . ALA A 1 101 ? 20.985 1.432 -24.322 1.00 76.50 101 ALA A CA 1
ATOM 772 C C . ALA A 1 101 ? 20.563 0.408 -23.258 1.00 76.50 101 ALA A C 1
ATOM 774 O O . ALA A 1 101 ? 20.169 -0.698 -23.610 1.00 76.50 101 ALA A O 1
ATOM 775 N N . GLU A 1 102 ? 20.550 0.801 -21.982 1.00 75.44 102 GLU A N 1
ATOM 776 C CA . GLU A 1 102 ? 20.111 -0.064 -20.877 1.00 75.44 102 GLU A CA 1
ATOM 777 C C . GLU A 1 102 ? 18.635 -0.450 -21.022 1.00 75.44 102 GLU A C 1
ATOM 779 O O . GLU A 1 102 ? 18.269 -1.613 -20.865 1.00 75.44 102 GLU A O 1
ATOM 784 N N . ALA A 1 103 ? 17.783 0.504 -21.405 1.00 74.06 103 ALA A N 1
ATOM 785 C CA . ALA A 1 103 ? 16.375 0.231 -21.670 1.00 74.06 103 ALA A CA 1
ATOM 786 C C . ALA A 1 103 ? 16.187 -0.756 -22.836 1.00 74.06 103 ALA A C 1
ATOM 788 O O . ALA A 1 103 ? 15.310 -1.621 -22.782 1.00 74.06 103 ALA A O 1
ATOM 789 N N . LEU A 1 104 ? 17.002 -0.640 -23.891 1.00 76.69 104 LEU A N 1
ATOM 790 C CA . LEU A 1 104 ? 16.967 -1.561 -25.024 1.00 76.69 104 LEU A CA 1
ATOM 791 C C . LEU A 1 104 ? 17.411 -2.971 -24.617 1.00 76.69 104 LEU A C 1
ATOM 793 O O . LEU A 1 104 ? 16.747 -3.930 -25.006 1.00 76.69 104 LEU A O 1
ATOM 797 N N . ASP A 1 105 ? 18.474 -3.099 -23.825 1.00 75.75 105 ASP A N 1
ATOM 798 C CA . ASP A 1 105 ? 18.977 -4.394 -23.354 1.00 75.75 105 ASP A CA 1
ATOM 799 C C . ASP A 1 105 ? 17.923 -5.128 -22.508 1.00 75.75 105 ASP A C 1
ATOM 801 O O . ASP A 1 105 ? 17.606 -6.285 -22.791 1.00 75.75 105 ASP A O 1
ATOM 805 N N . VAL A 1 106 ? 17.267 -4.433 -21.569 1.00 75.94 106 VAL A N 1
ATOM 806 C CA . VAL A 1 106 ? 16.160 -4.997 -20.771 1.00 75.94 106 VAL A CA 1
ATOM 807 C C . VAL A 1 106 ? 15.019 -5.489 -21.666 1.00 75.94 106 VAL A C 1
ATOM 809 O O . VAL A 1 106 ? 14.484 -6.582 -21.467 1.00 75.94 106 VAL A O 1
ATOM 812 N N . VAL A 1 107 ? 14.638 -4.705 -22.679 1.00 76.25 107 VAL A N 1
ATOM 813 C CA . VAL A 1 107 ? 13.571 -5.088 -23.615 1.00 76.25 107 VAL A CA 1
ATOM 814 C C . VAL A 1 107 ? 13.971 -6.311 -24.438 1.00 76.25 107 VAL A C 1
ATOM 816 O O . VAL A 1 107 ? 13.155 -7.218 -24.608 1.00 76.25 107 VAL A O 1
ATOM 819 N N . LEU A 1 108 ? 15.205 -6.366 -24.940 1.00 77.12 108 LEU A N 1
ATOM 820 C CA . LEU A 1 108 ? 15.700 -7.499 -25.723 1.00 77.12 108 LEU A CA 1
ATOM 821 C C . LEU A 1 108 ? 15.742 -8.788 -24.894 1.00 77.12 108 LEU A C 1
ATOM 823 O O . LEU A 1 108 ? 15.280 -9.822 -25.379 1.00 77.12 108 LEU A O 1
ATOM 827 N N . ASP A 1 109 ? 16.189 -8.719 -23.640 1.00 76.44 109 ASP A N 1
ATOM 828 C CA . ASP A 1 109 ? 16.201 -9.864 -22.724 1.00 76.44 109 ASP A CA 1
ATOM 829 C C . ASP A 1 109 ? 14.787 -10.396 -22.447 1.00 76.44 109 ASP A C 1
ATOM 831 O O . ASP A 1 109 ? 14.564 -11.610 -22.404 1.00 76.44 109 ASP A O 1
ATOM 835 N N . LYS A 1 110 ? 13.789 -9.511 -22.316 1.00 75.19 110 LYS A N 1
ATOM 836 C CA . LYS A 1 110 ? 12.387 -9.927 -22.131 1.00 75.19 110 LYS A CA 1
ATOM 837 C C . LYS A 1 110 ? 11.738 -10.484 -23.374 1.00 75.19 110 LYS A C 1
ATOM 839 O O . LYS A 1 110 ? 10.956 -11.427 -23.264 1.00 75.19 110 LYS A O 1
ATOM 844 N N . LEU A 1 111 ? 12.071 -9.945 -24.539 1.00 71.38 111 LEU A N 1
ATOM 845 C CA . LEU A 1 111 ? 11.627 -10.516 -25.803 1.00 71.38 111 LEU A CA 1
ATOM 846 C C . LEU A 1 111 ? 12.186 -11.928 -25.984 1.00 71.38 111 LEU A C 1
ATOM 848 O O . LEU A 1 111 ? 11.423 -12.836 -26.303 1.00 71.38 111 LEU A O 1
ATOM 852 N N . ALA A 1 112 ? 13.470 -12.132 -25.684 1.00 73.69 112 ALA A N 1
ATOM 853 C CA . ALA A 1 112 ? 14.093 -13.450 -25.736 1.00 73.69 112 ALA A CA 1
ATOM 854 C C . ALA A 1 112 ? 13.451 -14.442 -24.747 1.00 73.69 112 ALA A C 1
ATOM 856 O O . ALA A 1 112 ? 13.192 -15.590 -25.109 1.00 73.69 112 ALA A O 1
ATOM 857 N N . ALA A 1 113 ? 13.142 -14.006 -23.520 1.00 72.50 113 ALA A N 1
ATOM 858 C CA . ALA A 1 113 ? 12.444 -14.834 -22.533 1.00 72.50 113 ALA A CA 1
ATOM 859 C C . ALA A 1 113 ? 11.013 -15.203 -22.975 1.00 72.50 113 ALA A C 1
ATOM 861 O O . ALA A 1 113 ? 10.620 -16.363 -22.890 1.00 72.50 113 ALA A O 1
ATOM 862 N N . HIS A 1 114 ? 10.252 -14.246 -23.517 1.00 71.19 114 HIS A N 1
ATOM 863 C CA . HIS A 1 114 ? 8.898 -14.485 -24.029 1.00 71.19 114 HIS A CA 1
ATOM 864 C C . HIS A 1 114 ? 8.878 -15.474 -25.206 1.00 71.19 114 HIS A C 1
ATOM 866 O O . HIS A 1 114 ? 7.994 -16.327 -25.291 1.00 71.19 114 HIS A O 1
ATOM 872 N N . GLU A 1 115 ? 9.859 -15.387 -26.108 1.00 71.00 115 GLU A N 1
ATOM 873 C CA . GLU A 1 115 ? 10.020 -16.341 -27.210 1.00 71.00 115 GLU A CA 1
ATOM 874 C C . GLU A 1 115 ? 10.381 -17.750 -26.707 1.00 71.00 115 GLU A C 1
ATOM 876 O O . GLU A 1 115 ? 9.888 -18.740 -27.251 1.00 71.00 115 GLU A O 1
ATOM 881 N N . ALA A 1 116 ? 11.189 -17.857 -25.646 1.00 73.12 116 ALA A N 1
ATOM 882 C CA . ALA A 1 116 ? 11.555 -19.137 -25.033 1.00 73.12 116 ALA A CA 1
ATOM 883 C C . ALA A 1 116 ? 10.366 -19.844 -24.353 1.00 73.12 116 ALA A C 1
ATOM 885 O O . ALA A 1 116 ? 10.283 -21.073 -24.395 1.00 73.12 116 ALA A O 1
ATOM 886 N N . ASP A 1 117 ? 9.418 -19.083 -23.801 1.00 75.19 117 ASP A N 1
ATOM 887 C CA . ASP A 1 117 ? 8.203 -19.600 -23.154 1.00 75.19 117 ASP A CA 1
ATOM 888 C C . ASP A 1 117 ? 7.080 -19.966 -24.151 1.00 75.19 117 ASP A C 1
ATOM 890 O O . ASP A 1 117 ? 5.971 -20.332 -23.753 1.00 75.19 117 ASP A O 1
ATOM 894 N N . GLY A 1 118 ? 7.352 -19.907 -25.461 1.00 67.38 118 GLY A N 1
ATOM 895 C CA . GLY A 1 118 ? 6.390 -20.245 -26.514 1.00 67.38 118 GLY A CA 1
ATOM 896 C C . GLY A 1 118 ? 5.388 -19.132 -26.825 1.00 67.38 118 GLY A C 1
ATOM 897 O O . GLY A 1 118 ? 4.362 -19.391 -27.459 1.00 67.38 118 GLY A O 1
ATOM 898 N N . GLY A 1 119 ? 5.671 -17.902 -26.392 1.00 62.09 119 GLY A N 1
ATOM 899 C CA . GLY A 1 119 ? 4.946 -16.721 -26.837 1.00 62.09 119 GLY A CA 1
ATOM 900 C C . GLY A 1 119 ? 5.139 -16.485 -28.339 1.00 62.09 119 GLY A C 1
ATOM 901 O O . GLY A 1 119 ? 6.163 -16.857 -28.914 1.00 62.09 119 GLY A O 1
ATOM 902 N N . GLU A 1 120 ? 4.148 -15.881 -29.004 1.00 58.19 120 GLU A N 1
ATOM 903 C CA . GLU A 1 120 ? 4.270 -15.541 -30.428 1.00 58.19 120 GLU A CA 1
ATOM 904 C C . GLU A 1 120 ? 5.516 -14.674 -30.657 1.00 58.19 120 GLU A C 1
ATOM 906 O O . GLU A 1 120 ? 5.690 -13.633 -30.018 1.00 58.19 120 GLU A O 1
ATOM 911 N N . SER A 1 121 ? 6.386 -15.105 -31.575 1.00 55.78 121 SER A N 1
ATOM 912 C CA . SER A 1 121 ? 7.581 -14.355 -31.956 1.00 55.78 121 SER A CA 1
ATOM 913 C C . SER A 1 121 ? 7.177 -12.972 -32.450 1.00 55.78 121 SER A C 1
ATOM 915 O O . SER A 1 121 ? 6.375 -12.855 -33.388 1.00 55.78 121 SER A O 1
ATOM 917 N N . ILE A 1 122 ? 7.759 -11.923 -31.877 1.00 55.62 122 ILE A N 1
ATOM 918 C CA . ILE A 1 122 ? 7.593 -10.584 -32.429 1.00 55.62 122 ILE A CA 1
ATOM 919 C C . ILE A 1 122 ? 8.399 -10.552 -33.729 1.00 55.62 122 ILE A C 1
ATOM 921 O O . ILE A 1 122 ? 9.625 -10.517 -33.707 1.00 55.62 122 ILE A O 1
ATOM 925 N N . SER A 1 123 ? 7.704 -10.604 -34.872 1.00 51.53 123 SER A N 1
ATOM 926 C CA . SER A 1 123 ? 8.313 -10.572 -36.211 1.00 51.53 123 SER A CA 1
ATOM 927 C C . SER A 1 123 ? 9.431 -9.525 -36.297 1.00 51.53 123 SER A C 1
ATOM 929 O O . SER A 1 123 ? 9.284 -8.409 -35.797 1.00 51.53 123 SER A O 1
ATOM 931 N N . ALA A 1 124 ? 10.526 -9.852 -36.995 1.00 52.19 124 ALA A N 1
ATOM 932 C CA . ALA A 1 124 ? 11.638 -8.933 -37.257 1.00 52.19 124 ALA A CA 1
ATOM 933 C C . ALA A 1 124 ? 11.207 -7.620 -37.957 1.00 52.19 124 ALA A C 1
ATOM 935 O O . ALA A 1 124 ? 11.968 -6.651 -37.943 1.00 52.19 124 ALA A O 1
ATOM 936 N N . GLU A 1 125 ? 9.994 -7.586 -38.524 1.00 50.97 125 GLU A N 1
ATOM 937 C CA . GLU A 1 125 ? 9.327 -6.428 -39.140 1.00 50.97 125 GLU A CA 1
ATOM 938 C C . GLU A 1 125 ? 8.414 -5.645 -38.172 1.00 50.97 125 GLU A C 1
ATOM 940 O O . GLU A 1 125 ? 7.695 -4.732 -38.578 1.00 50.97 125 GLU A O 1
ATOM 945 N N . SER A 1 126 ? 8.402 -5.986 -36.882 1.00 51.94 126 SER A N 1
ATOM 946 C CA . SER A 1 126 ? 7.585 -5.307 -35.879 1.00 51.94 126 SER A CA 1
ATOM 947 C C . SER A 1 126 ? 7.999 -3.846 -35.703 1.00 51.94 126 SER A C 1
ATOM 949 O O . SER A 1 126 ? 9.158 -3.527 -35.418 1.00 51.94 126 SER A O 1
ATOM 951 N N . ARG A 1 127 ? 6.998 -2.958 -35.772 1.00 51.19 127 ARG A N 1
ATOM 952 C CA . ARG A 1 127 ? 7.093 -1.508 -35.515 1.00 51.19 127 ARG A CA 1
ATOM 953 C C . ARG A 1 127 ? 7.728 -1.142 -34.170 1.00 51.19 127 ARG A C 1
ATOM 955 O O . ARG A 1 127 ? 8.137 0.000 -33.988 1.00 51.19 127 ARG A O 1
ATOM 962 N N . LEU A 1 128 ? 7.852 -2.089 -33.238 1.00 49.44 128 LEU A N 1
ATOM 963 C CA . LEU A 1 128 ? 8.568 -1.879 -31.979 1.00 49.44 128 LEU A CA 1
ATOM 964 C C . LEU A 1 128 ? 10.051 -1.542 -32.204 1.00 49.44 128 LEU A C 1
ATOM 966 O O . LEU A 1 128 ? 10.578 -0.697 -31.493 1.00 49.44 128 LEU A O 1
ATOM 970 N N . ARG A 1 129 ? 10.713 -2.084 -33.238 1.00 46.59 129 ARG A N 1
ATOM 971 C CA . ARG A 1 129 ? 12.102 -1.698 -33.567 1.00 46.59 129 ARG A CA 1
ATOM 972 C C . ARG A 1 129 ? 12.234 -0.277 -34.121 1.00 46.59 129 ARG A C 1
ATOM 974 O O . ARG A 1 129 ? 13.301 0.316 -33.996 1.00 46.59 129 ARG A O 1
ATOM 981 N N . GLU A 1 130 ? 11.184 0.279 -34.726 1.00 50.84 130 GLU A N 1
ATOM 982 C CA . GLU A 1 130 ? 11.194 1.667 -35.216 1.00 50.84 130 GLU A CA 1
ATOM 983 C C . GLU A 1 130 ? 11.132 2.677 -34.062 1.00 50.84 130 GLU A C 1
ATOM 985 O O . GLU A 1 130 ? 11.720 3.750 -34.169 1.00 50.84 130 GLU A O 1
ATOM 990 N N . LEU A 1 131 ? 10.509 2.309 -32.934 1.00 47.94 131 LEU A N 1
ATOM 991 C CA . LEU A 1 131 ? 10.471 3.131 -31.719 1.00 47.94 131 LEU A CA 1
ATOM 992 C C . LEU A 1 131 ? 11.852 3.278 -31.054 1.00 47.94 131 LEU A C 1
ATOM 994 O O . LEU A 1 131 ? 12.134 4.331 -30.495 1.00 47.94 131 LEU A O 1
ATOM 998 N N . PHE A 1 132 ? 12.733 2.279 -31.177 1.00 44.12 132 PHE A N 1
ATOM 999 C CA . PHE A 1 132 ? 14.096 2.309 -30.615 1.00 44.12 132 PHE A CA 1
ATOM 1000 C C . PHE A 1 132 ? 15.178 2.801 -31.595 1.00 44.12 132 PHE A C 1
ATOM 1002 O O . PHE A 1 132 ? 16.348 2.867 -31.234 1.00 44.12 132 PHE A O 1
ATOM 1009 N N . ARG A 1 133 ? 14.822 3.160 -32.839 1.00 43.19 133 ARG A N 1
ATOM 1010 C CA . ARG A 1 133 ? 15.760 3.728 -33.834 1.00 43.19 133 ARG A CA 1
ATOM 1011 C C . ARG A 1 133 ? 15.896 5.251 -33.770 1.00 43.19 133 ARG A C 1
ATOM 1013 O O . ARG A 1 133 ? 16.649 5.817 -34.559 1.00 43.19 133 ARG A O 1
ATOM 1020 N N . VAL A 1 134 ? 15.175 5.914 -32.869 1.00 38.16 134 VAL A N 1
ATOM 1021 C CA . VAL A 1 134 ? 15.272 7.363 -32.659 1.00 38.16 134 VAL A CA 1
ATOM 1022 C C . VAL A 1 134 ? 16.111 7.634 -31.410 1.00 38.16 134 VAL A C 1
ATOM 1024 O O . VAL A 1 134 ? 15.590 8.058 -30.383 1.00 38.16 134 VAL A O 1
ATOM 1027 N N . CYS A 1 135 ? 17.406 7.341 -31.501 1.00 36.62 135 CYS A N 1
ATOM 1028 C CA . CYS A 1 135 ? 18.474 7.871 -30.651 1.00 36.62 135 CYS A CA 1
ATOM 1029 C C . CYS A 1 135 ? 19.688 8.129 -31.545 1.00 36.62 135 CYS A C 1
ATOM 1031 O O . CYS A 1 135 ? 20.094 7.184 -32.260 1.00 36.62 135 CYS A O 1
#

Radius of gyration: 24.37 Å; chains: 1; bounding box: 44×29×72 Å

Organism: NCBI:txid1930277

Sequence (135 aa):
MYFEDPMPFDCQCGHRGHYPISELVSLNSQCTACGFSLKSLGRSIQQTLNVSHACSKIAVIAVELELQWMVEFDDPELEQLRTVADFAGLLAAKAAELSPAEALDVVLDKLAAHEADGGESISAESRLRELFRVC

pLDDT: mean 79.0, std 14.29, range [36.62, 96.5]

Secondary structure (DSSP, 8-state):
----SSEEEE-TTS-EEEE-HHHHHTT--B-TTT--B-HHHHHHHHHHHHHHHHHHHHHHHHHHHHHHH-----HHHHHT--SHHHHHHHHHHHHHHS-HHHHHHHHHHHHHHHHHTTPPP--TT-THHHHTT--